Protein AF-A0A095TQ01-F1 (afdb_monomer_lite)

Foldseek 3Di:
DDDFPDWPDWDQKDFLDDDDDPAFDCVQWDKFKFKAKDFPPDDDDPCRVSRRLVRRLVRVVVVVAPFGMFGRKTWGWHWDFFQDPPVRGTGIIIMIMIIGITTDHD

pLDDT: mean 88.48, std 8.64, range [48.53, 97.62]

Structure (mmCIF, N/CA/C/O backbone):
data_AF-A0A095TQ01-F1
#
_entry.id   AF-A0A095TQ01-F1
#
loop_
_atom_site.group_PDB
_atom_site.id
_atom_site.type_symbol
_atom_site.label_atom_id
_atom_site.label_alt_id
_atom_site.label_comp_id
_atom_site.label_asym_id
_atom_site.label_entity_id
_atom_site.label_seq_id
_atom_site.pdbx_PDB_ins_code
_atom_site.Cartn_x
_atom_site.Cartn_y
_atom_site.Cartn_z
_atom_site.occupancy
_atom_site.B_iso_or_equiv
_atom_site.auth_seq_id
_atom_site.auth_comp_id
_atom_site.auth_asym_id
_atom_site.auth_atom_id
_atom_site.pdbx_PDB_model_num
ATOM 1 N N . MET A 1 1 ? 15.487 -10.361 -0.242 1.00 48.53 1 MET A N 1
ATOM 2 C CA . MET A 1 1 ? 14.814 -9.124 -0.697 1.00 48.53 1 MET A CA 1
ATOM 3 C C . MET A 1 1 ? 15.807 -8.350 -1.551 1.00 48.53 1 MET A C 1
ATOM 5 O O . MET A 1 1 ? 16.933 -8.192 -1.101 1.00 48.53 1 MET A O 1
ATOM 9 N N . GLN A 1 2 ? 15.448 -7.962 -2.780 1.00 56.81 2 GLN A N 1
ATOM 10 C CA . GLN A 1 2 ? 16.280 -7.046 -3.575 1.00 56.81 2 GLN A CA 1
ATOM 11 C C . GLN A 1 2 ? 16.234 -5.657 -2.930 1.00 56.81 2 GLN A C 1
ATOM 13 O O . GLN A 1 2 ? 15.166 -5.217 -2.504 1.00 56.81 2 GLN A O 1
ATOM 18 N N . SER A 1 3 ? 17.387 -4.999 -2.819 1.00 65.06 3 SER A N 1
ATOM 19 C CA . SER A 1 3 ? 17.463 -3.608 -2.369 1.00 65.06 3 SER A CA 1
ATOM 20 C C . SER A 1 3 ? 16.791 -2.702 -3.402 1.00 65.06 3 SER A C 1
ATOM 22 O O . SER A 1 3 ? 16.964 -2.944 -4.598 1.00 65.06 3 SER A O 1
ATOM 24 N N . PRO A 1 4 ? 16.026 -1.683 -2.977 1.00 73.31 4 PRO A N 1
ATOM 25 C CA . PRO A 1 4 ? 15.357 -0.806 -3.921 1.00 73.31 4 PRO A CA 1
ATOM 26 C C . PRO A 1 4 ? 16.368 0.035 -4.696 1.00 73.31 4 PRO A C 1
ATOM 28 O O . PRO A 1 4 ? 17.385 0.447 -4.140 1.00 73.31 4 PRO A O 1
ATOM 31 N N . GLU A 1 5 ? 16.069 0.315 -5.965 1.00 80.88 5 GLU A N 1
ATOM 32 C CA . GLU A 1 5 ? 16.869 1.255 -6.758 1.00 80.88 5 GLU A CA 1
ATOM 33 C C . GLU A 1 5 ? 16.712 2.674 -6.211 1.00 80.88 5 GLU A C 1
ATOM 35 O O . GLU A 1 5 ? 17.671 3.442 -6.163 1.00 80.88 5 GLU A O 1
ATOM 40 N N . TYR A 1 6 ? 15.49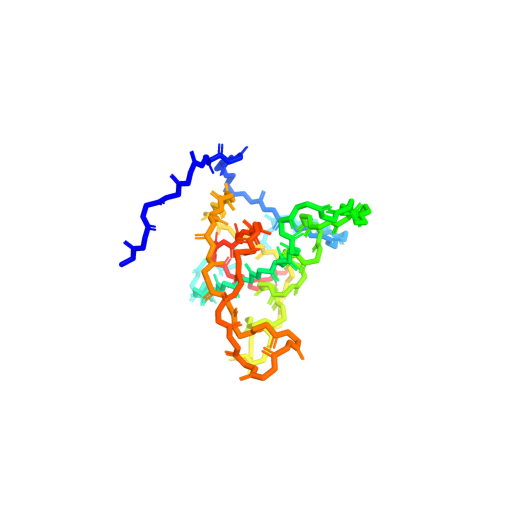5 3.018 -5.778 1.00 86.81 6 TYR A N 1
ATOM 41 C CA . TYR A 1 6 ? 15.183 4.324 -5.218 1.00 86.81 6 TYR A CA 1
ATOM 42 C C . TYR A 1 6 ? 14.036 4.231 -4.208 1.00 86.81 6 TYR A C 1
ATOM 44 O O . TYR A 1 6 ? 13.043 3.549 -4.461 1.00 86.81 6 TYR A O 1
ATOM 52 N N . ARG A 1 7 ? 14.131 4.943 -3.078 1.00 91.94 7 ARG A N 1
ATOM 53 C CA . ARG A 1 7 ? 12.994 5.122 -2.163 1.00 91.94 7 ARG A CA 1
ATOM 54 C C . ARG A 1 7 ? 12.250 6.394 -2.536 1.00 91.94 7 ARG A C 1
ATOM 56 O O . ARG A 1 7 ? 12.809 7.481 -2.441 1.00 91.94 7 ARG A O 1
ATOM 63 N N . LEU A 1 8 ? 10.988 6.250 -2.922 1.00 92.06 8 LEU A N 1
ATOM 64 C CA . LEU A 1 8 ? 10.123 7.377 -3.268 1.00 92.06 8 LEU A CA 1
ATOM 65 C C . LEU A 1 8 ? 9.603 8.089 -2.017 1.00 92.06 8 LEU A C 1
ATOM 67 O O . LEU A 1 8 ? 9.365 9.293 -2.048 1.00 92.06 8 LEU A O 1
ATOM 71 N N . GLY A 1 9 ? 9.460 7.366 -0.906 1.00 94.56 9 GLY A N 1
ATOM 72 C CA . GLY A 1 9 ? 9.137 7.979 0.372 1.00 94.56 9 GLY A CA 1
ATOM 73 C C . GLY A 1 9 ? 8.835 6.979 1.476 1.00 94.56 9 GLY A C 1
ATOM 74 O O . GLY A 1 9 ? 8.740 5.768 1.260 1.00 94.56 9 GLY A O 1
ATOM 75 N N . GLN A 1 10 ? 8.687 7.527 2.676 1.00 95.94 10 GLN A N 1
ATOM 76 C CA . GLN A 1 10 ? 8.217 6.820 3.854 1.00 95.94 10 GLN A CA 1
ATOM 77 C C . GLN A 1 10 ? 7.209 7.715 4.568 1.00 95.94 10 GLN A C 1
ATOM 79 O O . GLN A 1 10 ? 7.490 8.885 4.825 1.00 95.94 10 GLN A O 1
ATOM 84 N N . PHE A 1 11 ? 6.035 7.167 4.852 1.00 95.69 11 PHE A N 1
ATOM 85 C CA . PHE A 1 11 ? 4.885 7.917 5.331 1.00 95.69 11 PHE A CA 1
ATOM 86 C C . PHE A 1 11 ? 4.310 7.238 6.565 1.00 95.69 11 PHE A C 1
ATOM 88 O O . PHE A 1 11 ? 4.228 6.013 6.636 1.00 95.69 11 PHE A O 1
ATOM 95 N N . THR A 1 12 ? 3.869 8.040 7.530 1.00 93.69 12 THR A N 1
ATOM 96 C CA . THR A 1 12 ? 3.158 7.521 8.703 1.00 93.69 12 THR A CA 1
ATOM 97 C C . THR A 1 12 ? 1.841 6.875 8.297 1.00 93.69 12 THR A C 1
ATOM 99 O O . THR A 1 12 ? 1.504 5.816 8.812 1.00 93.69 12 THR A O 1
ATOM 102 N N . ALA A 1 13 ? 1.128 7.498 7.356 1.00 93.12 13 ALA A N 1
ATOM 103 C CA . ALA A 1 13 ? -0.142 7.022 6.842 1.00 93.12 13 ALA A CA 1
ATOM 104 C C . ALA A 1 13 ? -0.307 7.405 5.366 1.00 93.12 13 ALA A C 1
ATOM 106 O O . ALA A 1 13 ? 0.125 8.487 4.958 1.00 93.12 13 ALA A O 1
ATOM 107 N N . ALA A 1 14 ? -0.931 6.534 4.577 1.00 94.38 14 ALA A N 1
ATOM 108 C CA . ALA A 1 14 ? -1.312 6.814 3.198 1.00 94.38 14 ALA A CA 1
ATOM 109 C C . ALA A 1 14 ? -2.577 6.037 2.809 1.00 94.38 14 ALA A C 1
ATOM 111 O O . ALA A 1 14 ? -2.813 4.927 3.283 1.00 94.38 14 ALA A O 1
ATOM 112 N N . SER A 1 15 ? -3.379 6.621 1.925 1.00 92.06 15 SER A N 1
ATOM 113 C CA . SER A 1 15 ? -4.523 5.962 1.303 1.00 92.06 15 SER A CA 1
ATOM 114 C C . SER A 1 15 ? -4.736 6.531 -0.094 1.00 92.06 15 SER A C 1
ATOM 116 O O . SER A 1 15 ? -4.507 7.719 -0.331 1.00 92.06 15 SER A O 1
ATOM 118 N N . SER A 1 16 ? -5.174 5.682 -1.017 1.00 91.50 16 SER A N 1
ATOM 119 C CA . SER A 1 16 ? -5.684 6.080 -2.330 1.00 91.50 16 SER A CA 1
ATOM 120 C C . SER A 1 16 ? -7.185 6.404 -2.300 1.00 91.50 16 SER A C 1
ATOM 122 O O . SER A 1 16 ? -7.735 6.853 -3.307 1.00 91.50 16 SER A O 1
ATOM 124 N N . PHE A 1 17 ? -7.836 6.218 -1.147 1.00 88.25 17 PHE A N 1
ATOM 125 C CA . PHE A 1 17 ? -9.245 6.496 -0.898 1.00 88.25 17 PHE A CA 1
ATOM 126 C C . PHE A 1 17 ? -9.426 7.753 -0.041 1.00 88.25 17 PHE A C 1
ATOM 128 O O . PHE A 1 17 ? -8.505 8.261 0.601 1.00 88.25 17 PHE A O 1
ATOM 135 N N . ASN A 1 18 ? -10.652 8.277 -0.031 1.00 84.94 18 ASN A N 1
ATOM 136 C CA . ASN A 1 18 ? -11.000 9.401 0.826 1.00 84.94 18 ASN A CA 1
ATOM 137 C C . ASN A 1 18 ? -11.302 8.909 2.245 1.00 84.94 18 ASN A C 1
ATOM 139 O O . ASN A 1 18 ? -12.427 8.503 2.537 1.00 84.94 18 ASN A O 1
ATOM 143 N N . VAL A 1 19 ? -10.307 8.987 3.123 1.00 82.62 19 VAL A N 1
ATOM 144 C CA . VAL A 1 19 ? -10.449 8.610 4.531 1.00 82.62 19 VAL A CA 1
ATOM 145 C C . VAL A 1 19 ? -10.902 9.816 5.354 1.00 82.62 19 VAL A C 1
ATOM 147 O O . VAL A 1 19 ? -10.281 10.880 5.335 1.00 82.62 19 VAL A O 1
ATOM 150 N N . ARG A 1 20 ? -11.990 9.656 6.112 1.00 75.00 20 ARG A N 1
ATOM 151 C CA . ARG A 1 20 ? -12.482 10.658 7.070 1.00 75.00 20 ARG A CA 1
ATOM 152 C C . ARG A 1 20 ? -12.235 10.151 8.479 1.00 75.00 20 ARG A C 1
ATOM 154 O O . ARG A 1 20 ? -12.522 8.996 8.734 1.00 75.00 20 ARG A O 1
ATOM 161 N N . LYS A 1 21 ? -11.800 11.043 9.380 1.00 72.31 21 LYS A N 1
ATOM 162 C CA . LYS A 1 21 ? -11.459 10.729 10.780 1.00 72.31 21 LYS A CA 1
ATOM 163 C C . LYS A 1 21 ? -10.384 9.631 10.849 1.00 72.31 21 LYS A C 1
ATOM 165 O O . LYS A 1 21 ? -10.692 8.451 10.867 1.00 72.31 21 LYS A O 1
ATOM 170 N N . LEU A 1 22 ? -9.112 10.041 10.866 1.00 81.69 22 LEU A N 1
ATOM 171 C CA . LEU A 1 22 ? -7.940 9.154 10.970 1.00 81.69 22 LEU A CA 1
ATOM 172 C C . LEU A 1 22 ? -7.792 8.559 12.386 1.00 81.69 22 LEU A C 1
ATOM 174 O O . LEU A 1 22 ? -6.736 8.673 13.003 1.00 81.69 22 LEU A O 1
ATOM 178 N N . ASP A 1 23 ? -8.867 7.981 12.906 1.00 85.94 23 ASP A N 1
ATOM 179 C CA . ASP A 1 23 ? -8.887 7.192 14.129 1.00 85.94 23 ASP A CA 1
ATOM 180 C C . ASP A 1 23 ? -8.901 5.717 13.718 1.00 85.94 23 ASP A C 1
ATOM 182 O O . ASP A 1 23 ? -9.790 5.281 12.985 1.00 85.94 23 ASP A O 1
ATOM 186 N N . TYR A 1 24 ? -7.860 4.982 14.096 1.00 83.69 24 TYR A N 1
ATOM 187 C CA . TYR A 1 24 ? -7.639 3.612 13.651 1.00 83.69 24 TYR A CA 1
ATOM 188 C C . TYR A 1 24 ? -7.155 2.734 14.796 1.00 83.69 24 TYR A C 1
ATOM 190 O O . TYR A 1 24 ? -6.419 3.176 15.682 1.00 83.69 24 TYR A O 1
ATOM 198 N N . ASP A 1 25 ? -7.526 1.460 14.743 1.00 84.38 25 ASP A N 1
ATOM 199 C CA . ASP A 1 25 ? -7.073 0.463 15.703 1.00 84.38 25 ASP A CA 1
ATOM 200 C C . ASP A 1 25 ? -5.788 -0.209 15.203 1.00 84.38 25 ASP A C 1
ATOM 202 O O . ASP A 1 25 ? -5.806 -1.078 14.324 1.00 84.38 25 ASP A O 1
ATOM 206 N N . SER A 1 26 ? -4.650 0.172 15.786 1.00 84.06 26 SER A N 1
ATOM 207 C CA . SER A 1 26 ? -3.347 -0.413 15.453 1.00 84.06 26 SER A CA 1
ATOM 208 C C . SER A 1 26 ? -3.237 -1.902 15.802 1.00 84.06 26 SER A C 1
ATOM 210 O O . SER A 1 26 ? -2.378 -2.582 15.243 1.00 84.06 26 SER A O 1
ATOM 212 N N . SER A 1 27 ? -4.113 -2.446 16.655 1.00 87.06 27 SER A N 1
ATOM 213 C CA . SER A 1 27 ? -4.155 -3.886 16.944 1.00 87.06 27 SER A CA 1
ATOM 214 C C . SER A 1 27 ? -4.670 -4.716 15.762 1.00 87.06 27 SER A C 1
ATOM 216 O O . SER A 1 27 ? -4.398 -5.914 15.680 1.00 87.06 27 SER A O 1
ATOM 218 N N . THR A 1 28 ? -5.350 -4.075 14.805 1.00 85.94 28 THR A N 1
ATOM 219 C CA . THR A 1 28 ? -5.835 -4.705 13.564 1.00 85.94 28 THR A CA 1
ATOM 220 C C . THR A 1 28 ? -4.810 -4.689 12.428 1.00 85.94 28 THR A C 1
ATOM 222 O O . THR A 1 28 ? -5.095 -5.189 11.337 1.00 85.94 28 THR A O 1
ATOM 225 N N . ALA A 1 29 ? -3.620 -4.129 12.674 1.00 91.25 29 ALA A N 1
ATOM 226 C CA . ALA A 1 29 ? -2.577 -3.945 11.677 1.00 91.25 29 ALA A CA 1
ATOM 227 C C . ALA A 1 29 ? -2.188 -5.267 11.004 1.00 91.25 29 ALA A C 1
ATOM 229 O O . ALA A 1 29 ? -1.657 -6.186 11.630 1.00 91.25 29 ALA A O 1
ATOM 230 N N . THR A 1 30 ? -2.418 -5.337 9.696 1.00 93.75 30 THR A N 1
ATOM 231 C CA . THR A 1 30 ? -2.043 -6.482 8.865 1.00 93.75 30 THR A CA 1
ATOM 232 C C . THR A 1 30 ? -1.040 -6.042 7.819 1.00 93.75 30 THR A C 1
ATOM 234 O O . THR A 1 30 ? -1.312 -5.133 7.039 1.00 93.75 30 THR A O 1
ATOM 237 N N . ARG A 1 31 ? 0.122 -6.703 7.773 1.00 96.12 31 ARG A N 1
ATOM 238 C CA . ARG A 1 31 ? 1.161 -6.391 6.789 1.00 96.12 31 ARG A CA 1
ATOM 239 C C . ARG A 1 31 ? 0.657 -6.682 5.376 1.00 96.12 31 ARG A C 1
ATOM 241 O O . ARG A 1 31 ? 0.244 -7.810 5.072 1.00 96.12 31 ARG A O 1
ATOM 248 N N . VAL A 1 32 ? 0.753 -5.681 4.511 1.00 96.69 32 VAL A N 1
ATOM 249 C CA . VAL A 1 32 ? 0.325 -5.763 3.115 1.00 96.69 32 VAL A CA 1
ATOM 250 C C . VAL A 1 32 ? 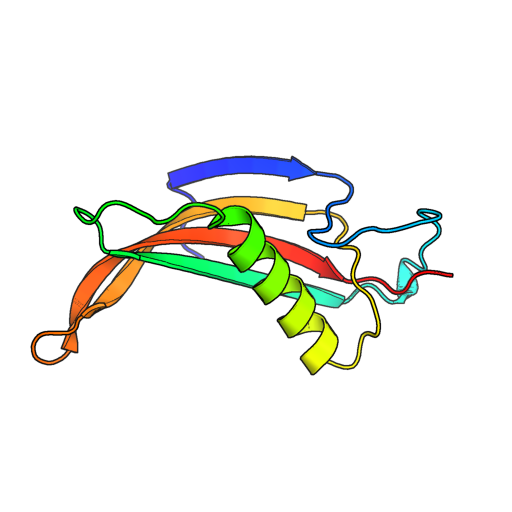1.395 -5.273 2.158 1.00 96.69 32 VAL A C 1
ATOM 252 O O . VAL A 1 32 ? 2.274 -4.478 2.511 1.00 96.69 32 VAL A O 1
ATOM 255 N N . ARG A 1 33 ? 1.303 -5.753 0.918 1.00 96.56 33 ARG A N 1
ATOM 256 C CA . ARG A 1 33 ? 2.160 -5.303 -0.176 1.00 96.56 33 ARG A CA 1
ATOM 257 C C . ARG A 1 33 ? 1.378 -5.234 -1.474 1.00 96.56 33 ARG A C 1
ATOM 259 O O . ARG A 1 33 ? 0.647 -6.156 -1.815 1.00 96.56 33 ARG A O 1
ATOM 266 N N . GLY A 1 34 ? 1.603 -4.166 -2.222 1.00 96.12 34 GLY A N 1
ATOM 267 C CA . GLY A 1 34 ? 1.067 -3.975 -3.560 1.00 96.12 34 GLY A CA 1
ATOM 268 C C . GLY A 1 34 ? 2.140 -3.480 -4.509 1.00 96.12 34 GLY A C 1
ATOM 269 O O . GLY A 1 34 ? 3.147 -2.901 -4.093 1.00 96.12 34 GLY A O 1
ATOM 270 N N . GLU A 1 35 ? 1.941 -3.728 -5.798 1.00 95.50 35 GLU A N 1
ATOM 271 C CA . GLU A 1 35 ? 2.868 -3.263 -6.819 1.00 95.50 35 GLU A CA 1
ATOM 272 C C . GLU A 1 35 ? 2.172 -2.912 -8.131 1.00 95.50 35 GLU A C 1
ATOM 274 O O . GLU A 1 35 ? 1.172 -3.513 -8.513 1.00 95.50 35 GLU A O 1
ATOM 279 N N . ASP A 1 36 ? 2.762 -1.967 -8.856 1.00 94.44 36 ASP A N 1
ATOM 280 C CA . ASP A 1 36 ? 2.443 -1.695 -10.255 1.00 94.44 36 ASP A CA 1
ATOM 281 C C . ASP A 1 36 ? 3.744 -1.699 -11.060 1.00 94.44 36 ASP A C 1
ATOM 283 O O . ASP A 1 36 ? 4.669 -0.927 -10.790 1.00 94.44 36 ASP A O 1
ATOM 287 N N . CYS A 1 37 ? 3.829 -2.577 -12.057 1.00 92.06 37 CYS A N 1
ATOM 288 C CA . CYS A 1 37 ? 5.031 -2.782 -12.857 1.00 92.06 37 CYS A CA 1
ATOM 289 C C . CYS A 1 37 ? 4.786 -2.425 -14.315 1.00 92.06 37 CYS A C 1
ATOM 291 O O . CYS A 1 37 ? 3.790 -2.836 -14.902 1.00 92.06 37 CYS A O 1
ATOM 293 N N . HIS A 1 38 ? 5.754 -1.746 -14.920 1.00 89.88 38 HIS A N 1
ATOM 294 C CA . HIS A 1 38 ? 5.763 -1.476 -16.352 1.00 89.88 38 HIS A CA 1
ATOM 295 C C . HIS A 1 38 ? 7.063 -1.973 -16.975 1.00 89.88 38 HIS A C 1
ATOM 297 O O . HIS A 1 38 ? 8.114 -1.968 -16.331 1.00 89.88 38 HIS A O 1
ATOM 303 N N . ARG A 1 39 ? 6.987 -2.403 -18.232 1.00 87.75 39 ARG A N 1
ATOM 304 C CA . ARG A 1 39 ? 8.147 -2.853 -18.999 1.00 87.75 39 ARG A CA 1
ATOM 305 C C . ARG A 1 39 ? 9.076 -1.671 -19.267 1.00 87.75 39 ARG A C 1
ATOM 307 O O . ARG A 1 39 ? 8.623 -0.617 -19.716 1.00 87.75 39 ARG A O 1
ATOM 314 N N . VAL A 1 40 ? 10.372 -1.846 -19.020 1.00 85.94 40 VAL A N 1
ATOM 315 C CA . VAL A 1 40 ? 11.371 -0.802 -19.292 1.00 85.94 40 VAL A CA 1
ATOM 316 C C . VAL A 1 40 ? 11.372 -0.462 -20.791 1.00 85.94 40 VAL A C 1
ATOM 318 O O . VAL A 1 40 ? 11.179 -1.329 -21.644 1.00 85.94 40 VAL A O 1
ATOM 321 N N . GLY A 1 41 ? 11.531 0.822 -21.119 1.00 81.25 41 GLY A N 1
ATOM 322 C CA . GLY A 1 41 ? 11.493 1.323 -22.499 1.00 81.25 41 GLY A CA 1
ATOM 323 C C . GLY A 1 41 ? 10.088 1.579 -23.057 1.00 81.25 41 GLY A C 1
ATOM 324 O O . GLY A 1 41 ? 9.970 2.070 -24.175 1.00 81.25 41 GLY A O 1
ATOM 325 N N . HIS A 1 42 ? 9.027 1.299 -22.291 1.00 79.81 42 HIS A N 1
ATOM 326 C CA . HIS A 1 42 ? 7.651 1.661 -22.641 1.00 79.81 42 HIS A CA 1
ATOM 327 C C . HIS A 1 42 ? 7.187 2.811 -21.748 1.00 79.81 42 HIS A C 1
ATOM 329 O O . HIS A 1 42 ? 7.454 2.810 -20.547 1.00 79.81 42 HIS A O 1
ATOM 335 N N . LYS A 1 43 ? 6.500 3.807 -22.322 1.00 78.94 43 LYS A N 1
ATOM 336 C CA . LYS A 1 43 ? 6.016 4.946 -21.536 1.00 78.94 43 LYS A CA 1
ATOM 337 C C . LYS A 1 43 ? 4.979 4.447 -20.517 1.00 78.94 43 LYS A C 1
ATOM 339 O O . LYS A 1 43 ? 4.010 3.807 -20.931 1.00 78.94 43 LYS A O 1
ATOM 344 N N . PRO A 1 44 ? 5.161 4.721 -19.214 1.00 77.38 44 PRO A N 1
ATOM 345 C CA . PRO A 1 44 ? 4.158 4.371 -18.223 1.00 77.38 44 PRO A CA 1
ATOM 346 C C . PRO A 1 44 ? 2.873 5.168 -18.464 1.00 77.38 44 PRO A C 1
ATOM 348 O O . PRO A 1 44 ? 2.907 6.296 -18.959 1.00 77.38 44 PRO A O 1
ATOM 351 N N . ASN A 1 45 ? 1.742 4.585 -18.087 1.00 75.38 45 ASN A N 1
ATOM 352 C CA . ASN A 1 45 ? 0.510 5.339 -17.892 1.00 75.38 45 ASN A CA 1
ATOM 353 C C . ASN A 1 45 ? 0.577 6.134 -16.576 1.00 75.38 45 ASN A C 1
ATOM 355 O O . ASN A 1 45 ? 1.379 5.837 -15.686 1.00 75.38 45 ASN A O 1
ATOM 359 N N . ASP A 1 46 ? -0.296 7.126 -16.445 1.00 76.12 46 ASP A N 1
ATOM 360 C CA . ASP A 1 46 ? -0.445 7.866 -15.195 1.00 76.12 46 ASP A CA 1
ATOM 361 C C . ASP A 1 46 ? -1.062 6.964 -14.097 1.00 76.12 46 ASP A C 1
ATOM 363 O O . ASP A 1 46 ? -1.577 5.868 -14.361 1.00 76.12 46 ASP A O 1
ATOM 367 N N . SER A 1 47 ? -0.957 7.392 -12.835 1.00 88.00 47 SER A N 1
ATOM 368 C CA . SER A 1 47 ? -1.531 6.716 -11.650 1.00 88.00 47 SER A CA 1
ATOM 369 C C . SER A 1 47 ? -0.891 5.386 -11.216 1.00 88.00 47 SER A C 1
ATOM 371 O O . SER A 1 47 ? -1.512 4.604 -10.498 1.00 88.00 47 SER A O 1
ATOM 373 N N . ARG A 1 48 ? 0.371 5.122 -11.579 1.00 92.06 48 ARG A N 1
ATOM 374 C CA . ARG A 1 48 ? 1.097 3.911 -11.133 1.00 92.06 48 ARG A CA 1
ATOM 375 C C . ARG A 1 48 ? 1.172 3.764 -9.616 1.00 92.06 48 ARG A C 1
ATOM 377 O O . ARG A 1 48 ? 0.924 2.688 -9.086 1.00 92.06 48 ARG A O 1
ATOM 384 N N . LEU A 1 49 ? 1.485 4.859 -8.922 1.00 93.12 49 LEU A N 1
ATOM 385 C CA . LEU A 1 49 ? 1.559 4.876 -7.463 1.00 93.12 49 LEU A CA 1
ATOM 386 C C . LEU A 1 49 ? 0.203 4.550 -6.826 1.00 93.12 49 LEU A C 1
ATOM 388 O O . LEU A 1 49 ? 0.141 3.764 -5.888 1.00 93.12 49 LEU A O 1
ATOM 392 N N . GLN A 1 50 ? -0.871 5.123 -7.374 1.00 93.81 50 GLN A N 1
ATOM 393 C CA . GLN A 1 50 ? -2.232 4.865 -6.917 1.00 93.81 50 GLN A CA 1
ATOM 394 C C . GLN A 1 50 ? -2.585 3.385 -7.072 1.00 93.81 50 GLN A C 1
ATOM 396 O O . GLN A 1 50 ? -2.999 2.772 -6.101 1.00 93.81 50 GLN A O 1
ATOM 401 N N . ARG A 1 51 ? -2.313 2.772 -8.233 1.00 95.00 51 ARG A N 1
ATOM 402 C CA . ARG A 1 51 ? -2.581 1.339 -8.443 1.00 95.00 51 ARG A CA 1
ATOM 403 C C . ARG A 1 51 ? -1.742 0.425 -7.554 1.00 95.00 51 ARG A C 1
ATOM 405 O O . ARG A 1 51 ? -2.252 -0.584 -7.080 1.00 95.00 51 ARG A O 1
ATOM 412 N N . 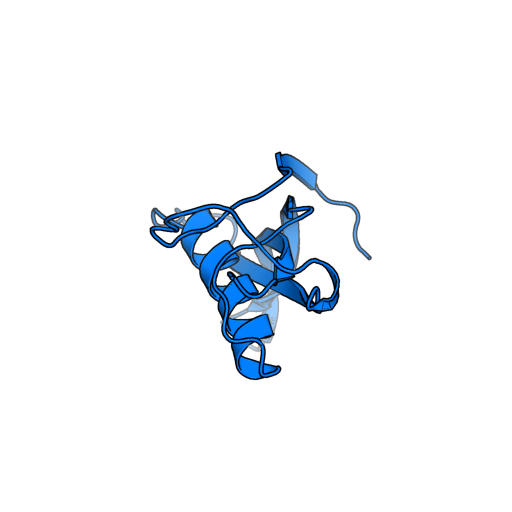ALA A 1 52 ? -0.477 0.770 -7.305 1.00 95.75 52 ALA A N 1
ATOM 413 C CA . ALA A 1 52 ? 0.352 0.028 -6.357 1.00 95.75 52 ALA A CA 1
ATOM 414 C C . ALA A 1 52 ? -0.228 0.100 -4.931 1.00 95.75 52 ALA A C 1
ATOM 416 O O . ALA A 1 52 ? -0.227 -0.899 -4.216 1.00 95.75 52 ALA A O 1
ATOM 417 N N . MET A 1 53 ? -0.773 1.256 -4.540 1.00 96.62 53 MET A N 1
ATOM 418 C CA . MET A 1 53 ? -1.443 1.447 -3.253 1.00 96.62 53 MET A CA 1
ATOM 419 C C . MET A 1 53 ? -2.790 0.712 -3.183 1.00 96.62 53 MET A C 1
ATOM 421 O O . MET A 1 53 ? -3.024 -0.010 -2.218 1.00 96.62 53 MET A O 1
ATOM 425 N N . ASP A 1 54 ? -3.620 0.800 -4.227 1.00 95.62 54 ASP A N 1
ATOM 426 C CA . ASP A 1 54 ? -4.877 0.050 -4.358 1.00 95.62 54 ASP A CA 1
ATOM 427 C C . ASP A 1 54 ? -4.624 -1.459 -4.266 1.00 95.62 54 ASP A C 1
ATOM 429 O O . ASP A 1 54 ? -5.348 -2.176 -3.582 1.00 95.62 54 ASP A O 1
ATOM 433 N N . SER A 1 55 ? -3.556 -1.944 -4.909 1.00 96.62 55 SER A N 1
ATOM 434 C CA . SER A 1 55 ? -3.132 -3.342 -4.822 1.00 96.62 55 SER A CA 1
ATOM 435 C C . SER A 1 55 ? -2.731 -3.741 -3.401 1.00 96.62 55 SER A C 1
ATOM 437 O O . SER A 1 55 ? -3.006 -4.872 -3.013 1.00 96.62 55 SER A O 1
ATOM 439 N N . ALA A 1 56 ? -2.086 -2.856 -2.634 1.00 96.88 56 ALA A N 1
ATOM 440 C CA . ALA A 1 56 ? -1.699 -3.133 -1.250 1.00 96.88 56 ALA A CA 1
ATOM 441 C C . ALA A 1 56 ? -2.926 -3.170 -0.327 1.00 96.88 56 ALA A C 1
ATOM 443 O O . ALA A 1 56 ? -3.050 -4.055 0.513 1.00 96.88 56 ALA A O 1
ATOM 444 N N . ILE A 1 57 ? -3.865 -2.242 -0.514 1.00 95.00 57 ILE A N 1
ATOM 445 C CA . ILE A 1 57 ? -5.130 -2.219 0.229 1.00 95.00 57 ILE A CA 1
ATOM 446 C C . ILE A 1 57 ? -5.950 -3.474 -0.093 1.00 95.00 57 ILE A C 1
ATOM 448 O O . ILE A 1 57 ? -6.399 -4.165 0.819 1.00 95.00 57 ILE A O 1
ATOM 452 N N . LYS A 1 58 ? -6.064 -3.832 -1.377 1.00 94.75 58 LYS A N 1
ATOM 453 C CA . LYS A 1 58 ? -6.759 -5.045 -1.818 1.00 94.75 58 LYS A CA 1
ATOM 454 C C . LYS A 1 58 ? -6.150 -6.317 -1.220 1.00 94.75 58 LYS A C 1
ATOM 456 O O . LYS A 1 58 ? -6.899 -7.173 -0.771 1.00 94.75 58 LYS A O 1
ATOM 461 N N . ASP A 1 59 ? -4.821 -6.423 -1.152 1.00 95.12 59 ASP A N 1
ATOM 462 C CA . ASP A 1 59 ? -4.135 -7.549 -0.496 1.00 95.12 59 ASP A CA 1
ATOM 463 C C . ASP A 1 59 ? -4.545 -7.702 0.981 1.00 95.12 59 ASP A C 1
ATOM 465 O O . ASP A 1 59 ? -4.710 -8.819 1.467 1.00 95.12 59 ASP A O 1
ATOM 469 N N . GLY A 1 60 ? -4.763 -6.600 1.703 1.00 91.75 60 GLY A N 1
ATOM 470 C CA . GLY A 1 60 ? -5.270 -6.653 3.078 1.00 91.75 60 GLY A CA 1
ATOM 471 C C . GLY A 1 60 ? -6.763 -6.965 3.179 1.00 91.75 60 GLY A C 1
ATOM 472 O O . GLY A 1 60 ? -7.173 -7.724 4.059 1.00 91.75 60 GLY A O 1
ATOM 473 N N . GLN A 1 61 ? -7.570 -6.452 2.251 1.00 91.12 61 GLN A N 1
ATOM 474 C CA . GLN A 1 61 ? -9.000 -6.765 2.164 1.00 91.12 61 GLN A CA 1
ATOM 475 C C . GLN A 1 61 ? -9.238 -8.244 1.843 1.00 91.12 61 GLN A C 1
ATOM 477 O O . GLN A 1 61 ? -10.064 -8.890 2.488 1.00 91.12 61 GLN A O 1
ATOM 482 N N . ASP A 1 62 ? -8.445 -8.820 0.936 1.00 92.12 62 ASP A N 1
ATOM 483 C CA . ASP A 1 62 ? -8.475 -10.249 0.604 1.00 92.12 62 ASP A CA 1
ATOM 484 C C . ASP A 1 62 ? -8.058 -11.128 1.812 1.00 92.12 62 ASP A C 1
ATOM 486 O O . ASP A 1 62 ? -8.417 -12.304 1.884 1.00 92.12 62 ASP A O 1
ATOM 490 N N . LYS A 1 63 ? -7.361 -10.552 2.808 1.00 89.44 63 LYS A N 1
ATOM 491 C CA . LYS A 1 63 ? -7.031 -11.176 4.108 1.00 89.44 63 LYS A CA 1
ATOM 492 C C . LYS A 1 63 ? -8.088 -10.935 5.201 1.00 89.44 63 LYS A C 1
ATOM 494 O O . LYS A 1 63 ? -7.903 -11.394 6.328 1.00 89.44 63 LYS A O 1
ATOM 499 N N . GLY A 1 64 ? -9.193 -10.250 4.897 1.00 87.19 64 GLY A N 1
ATOM 500 C CA . GLY A 1 64 ? -10.314 -10.018 5.821 1.00 87.19 64 GLY A CA 1
ATOM 501 C C . GLY A 1 64 ? -10.221 -8.740 6.668 1.00 87.19 64 GLY A C 1
ATOM 502 O O . GLY A 1 64 ? -10.956 -8.588 7.655 1.00 87.19 64 GLY A O 1
ATOM 503 N N . VAL A 1 65 ? -9.327 -7.813 6.317 1.00 85.94 65 VAL A N 1
ATOM 504 C CA . VAL A 1 65 ? -9.269 -6.487 6.944 1.00 85.94 65 VAL A CA 1
ATOM 505 C C . VAL A 1 65 ? -10.163 -5.526 6.170 1.00 85.94 65 VAL A C 1
ATOM 507 O O . VAL A 1 65 ? -9.839 -5.121 5.060 1.00 85.94 65 VAL A O 1
ATOM 510 N N . ASP A 1 66 ? -11.291 -5.160 6.770 1.00 83.38 66 ASP A N 1
ATOM 511 C CA . ASP A 1 66 ? -12.186 -4.122 6.255 1.00 83.38 66 ASP A CA 1
ATOM 512 C C . ASP A 1 66 ? -11.623 -2.731 6.583 1.00 83.38 66 ASP A C 1
ATOM 514 O O . ASP A 1 66 ? -11.921 -2.142 7.624 1.00 83.38 66 ASP A O 1
ATOM 518 N N . GLY A 1 67 ? -10.689 -2.274 5.753 1.00 84.75 67 GLY A N 1
ATOM 519 C CA . GLY A 1 67 ? -10.047 -0.975 5.887 1.00 84.75 67 GLY A CA 1
ATOM 520 C C . GLY A 1 67 ? -9.363 -0.530 4.600 1.00 84.75 67 GLY A C 1
ATOM 521 O O . GLY A 1 67 ? -9.162 -1.305 3.659 1.00 84.75 67 GLY A O 1
ATOM 522 N N . ASP A 1 68 ? -8.998 0.747 4.581 1.00 90.94 68 ASP A N 1
ATOM 523 C CA . ASP A 1 68 ? -8.477 1.442 3.402 1.00 90.94 68 ASP A CA 1
ATOM 524 C C . ASP A 1 68 ? -7.377 2.453 3.772 1.00 90.94 68 ASP A C 1
ATOM 526 O O . ASP A 1 68 ? -6.908 3.221 2.929 1.00 90.94 68 ASP A O 1
ATOM 530 N N . LEU A 1 69 ? -6.902 2.420 5.023 1.00 94.12 69 LEU A N 1
ATOM 531 C CA . LEU A 1 69 ? -5.770 3.208 5.506 1.00 94.12 69 LEU A CA 1
ATOM 532 C C . LEU A 1 69 ? -4.544 2.317 5.714 1.00 94.12 69 LEU A C 1
ATOM 534 O O . LEU A 1 69 ? -4.566 1.396 6.529 1.00 94.12 69 LEU A O 1
ATOM 538 N N . LEU A 1 70 ? -3.453 2.631 5.018 1.00 95.88 70 LEU A N 1
ATOM 539 C CA . LEU A 1 70 ? -2.150 2.035 5.279 1.00 95.88 70 LEU A CA 1
ATOM 540 C C . LEU A 1 70 ? -1.384 2.905 6.274 1.00 95.88 70 LEU A C 1
ATOM 542 O O . LEU A 1 70 ? -1.306 4.122 6.093 1.00 95.88 70 LEU A O 1
ATOM 546 N N . ILE A 1 71 ? -0.761 2.285 7.271 1.00 95.12 71 ILE A N 1
ATOM 547 C CA . ILE A 1 71 ? 0.200 2.924 8.176 1.00 95.12 71 ILE A CA 1
ATOM 548 C C . ILE A 1 71 ? 1.607 2.362 7.959 1.00 95.12 71 ILE A C 1
ATOM 550 O O . ILE A 1 71 ? 1.776 1.312 7.337 1.00 95.12 71 ILE A O 1
ATOM 554 N N . ASN A 1 72 ? 2.630 3.070 8.449 1.00 95.88 72 ASN A N 1
ATOM 555 C CA . ASN A 1 72 ? 4.042 2.679 8.303 1.00 95.88 72 ASN A CA 1
ATOM 556 C C . ASN A 1 72 ? 4.418 2.382 6.842 1.00 95.88 72 ASN A C 1
ATOM 558 O O . ASN A 1 72 ? 5.062 1.376 6.523 1.00 95.88 72 ASN A O 1
ATOM 562 N N . VAL A 1 73 ? 3.967 3.259 5.947 1.00 97.06 73 VAL A N 1
ATOM 563 C CA . VAL A 1 73 ? 3.999 3.034 4.508 1.00 97.06 73 VAL A CA 1
ATOM 564 C C . VAL A 1 73 ? 5.381 3.338 3.966 1.00 97.06 73 VAL A C 1
ATOM 566 O O . VAL A 1 73 ? 5.946 4.411 4.187 1.00 97.06 73 VAL A O 1
ATOM 569 N N . ARG A 1 74 ? 5.911 2.401 3.197 1.00 97.00 74 ARG A N 1
ATOM 570 C CA . ARG A 1 74 ? 7.150 2.527 2.450 1.00 97.00 74 ARG A CA 1
ATOM 571 C C . ARG A 1 74 ? 6.848 2.369 0.973 1.00 97.00 74 ARG A C 1
ATOM 573 O O . ARG A 1 74 ? 6.175 1.424 0.569 1.00 97.00 74 ARG A O 1
ATOM 580 N N . ILE A 1 75 ? 7.365 3.305 0.188 1.00 96.88 75 ILE A N 1
ATOM 581 C CA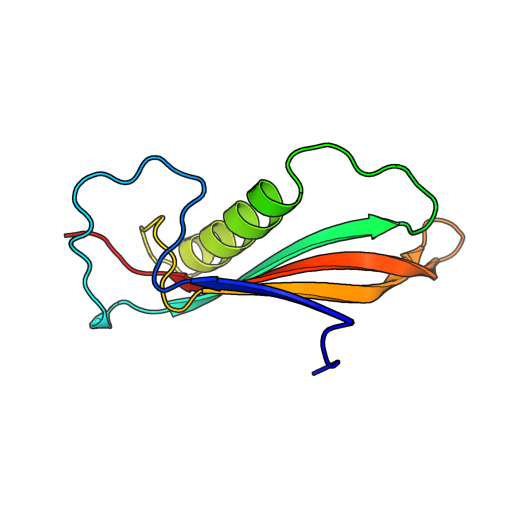 . ILE A 1 75 ? 7.160 3.341 -1.253 1.00 96.88 75 ILE A CA 1
ATOM 582 C C . ILE A 1 75 ? 8.525 3.309 -1.917 1.00 96.88 75 ILE A C 1
ATOM 584 O O . ILE A 1 75 ? 9.314 4.250 -1.790 1.00 96.88 75 ILE A O 1
ATOM 588 N N . ASP A 1 76 ? 8.790 2.225 -2.628 1.00 96.06 76 ASP A N 1
ATOM 589 C CA . ASP A 1 76 ? 10.060 1.986 -3.291 1.00 96.06 76 ASP A CA 1
ATOM 590 C C . ASP A 1 76 ? 9.849 1.797 -4.794 1.00 96.06 76 ASP A C 1
ATOM 592 O O . ASP A 1 76 ? 8.839 1.262 -5.250 1.00 96.06 76 ASP A O 1
ATOM 596 N N . GLN A 1 77 ? 10.840 2.215 -5.570 1.00 92.81 77 GLN A N 1
ATOM 597 C CA . GLN A 1 77 ? 10.979 1.848 -6.965 1.00 92.81 77 GLN A CA 1
ATOM 598 C C . GLN A 1 77 ? 12.052 0.767 -7.084 1.00 92.81 77 GLN A C 1
ATOM 600 O O . GLN A 1 77 ? 13.182 0.937 -6.613 1.00 92.81 77 GLN A O 1
ATOM 605 N N . VAL A 1 78 ? 11.701 -0.345 -7.723 1.00 93.81 78 VAL A N 1
ATOM 606 C CA . VAL A 1 78 ? 12.594 -1.492 -7.908 1.00 93.81 78 VAL A CA 1
ATOM 607 C C . VAL A 1 78 ? 12.538 -1.982 -9.350 1.00 93.81 78 VAL A C 1
ATOM 609 O O . VAL A 1 78 ? 11.479 -1.958 -9.981 1.00 93.81 78 VAL A O 1
ATOM 612 N N . GLN A 1 79 ? 13.656 -2.473 -9.874 1.00 91.44 79 GLN A N 1
ATOM 613 C CA . GLN A 1 79 ? 13.676 -3.178 -11.150 1.00 91.44 79 GLN A CA 1
ATOM 614 C C . GLN A 1 79 ? 13.585 -4.688 -10.910 1.00 91.44 79 GLN A C 1
ATOM 616 O O . GLN A 1 79 ? 14.322 -5.247 -10.104 1.00 91.44 79 GLN A O 1
ATOM 621 N N . LYS A 1 80 ? 12.666 -5.358 -11.608 1.00 90.94 80 LYS A N 1
ATOM 622 C CA . LYS A 1 80 ? 12.454 -6.808 -11.538 1.00 90.94 80 LYS A CA 1
ATOM 623 C C . LYS A 1 80 ? 12.513 -7.424 -12.918 1.00 90.94 80 LYS A C 1
ATOM 625 O O . LYS A 1 80 ? 11.975 -6.865 -13.865 1.00 90.94 80 LYS A O 1
ATOM 630 N N . ASN A 1 81 ? 13.048 -8.635 -13.004 1.00 89.44 81 ASN A N 1
ATOM 631 C CA . ASN A 1 81 ? 12.870 -9.468 -14.187 1.00 89.44 81 ASN A CA 1
ATOM 632 C C . ASN A 1 81 ? 11.552 -10.237 -14.050 1.00 89.44 81 ASN A C 1
ATOM 634 O O . ASN A 1 81 ? 11.401 -11.035 -13.122 1.00 89.44 81 ASN A O 1
ATOM 638 N N . LYS A 1 82 ? 10.596 -9.983 -14.947 1.00 85.75 82 LYS A N 1
ATOM 639 C CA . LYS A 1 82 ? 9.315 -10.705 -15.010 1.00 85.75 82 LYS A CA 1
ATOM 640 C C . LYS A 1 82 ? 9.209 -11.483 -16.326 1.00 85.75 82 LYS A C 1
ATOM 642 O O . LYS A 1 82 ? 9.862 -11.088 -17.292 1.00 85.75 82 LYS A O 1
ATOM 647 N N . PRO A 1 83 ? 8.411 -12.567 -16.389 1.00 83.12 83 PRO A N 1
ATOM 648 C CA . PRO A 1 83 ? 8.181 -13.290 -17.638 1.00 83.12 83 PRO A CA 1
ATOM 649 C C . PRO A 1 83 ? 7.674 -12.341 -18.732 1.00 83.12 83 PRO A C 1
ATOM 651 O O . PRO A 1 83 ? 6.667 -11.656 -18.546 1.00 83.12 83 PRO A O 1
ATOM 654 N N . GLY A 1 84 ? 8.407 -12.263 -19.840 1.00 77.69 84 GLY A N 1
ATOM 655 C CA . GLY A 1 84 ? 8.095 -11.412 -20.982 1.00 77.69 84 GLY A CA 1
ATOM 656 C C . GLY A 1 84 ? 7.082 -12.034 -21.939 1.00 77.69 84 GLY A C 1
ATOM 657 O O . GLY A 1 84 ? 6.780 -13.227 -21.885 1.00 77.69 84 GLY A O 1
ATOM 658 N N . SER A 1 85 ? 6.573 -11.214 -22.861 1.00 76.38 85 SER A N 1
ATOM 659 C CA . SER A 1 85 ? 5.552 -11.634 -23.833 1.00 76.38 85 SER A CA 1
ATOM 660 C C . SER A 1 85 ? 6.098 -12.550 -24.938 1.00 76.38 85 SER A C 1
ATOM 662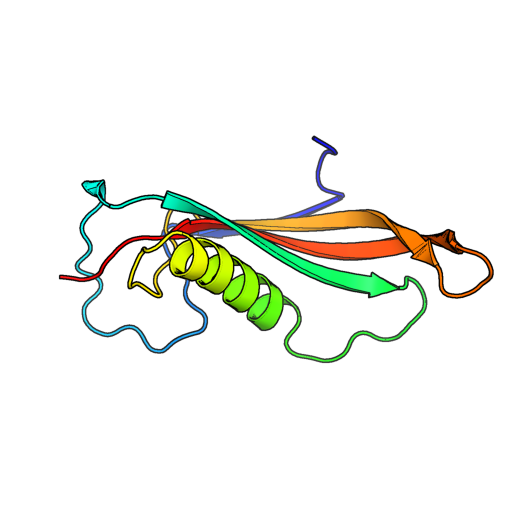 O O . SER A 1 85 ? 5.326 -13.262 -25.575 1.00 76.38 85 SER A O 1
ATOM 664 N N . PHE A 1 86 ? 7.415 -12.557 -25.173 1.00 75.12 86 PHE A N 1
ATOM 665 C CA . PHE A 1 86 ? 8.061 -13.404 -26.178 1.00 75.12 86 PHE A CA 1
ATOM 666 C C . PHE A 1 86 ? 8.638 -14.670 -25.533 1.00 75.12 86 PHE A C 1
ATOM 668 O O . PHE A 1 86 ? 9.667 -14.621 -24.859 1.00 75.12 86 PHE A O 1
ATOM 675 N N . PHE A 1 87 ? 7.961 -15.807 -25.729 1.00 76.81 87 PHE A N 1
ATOM 676 C CA . PHE A 1 87 ? 8.393 -17.135 -25.258 1.00 76.81 87 PHE A CA 1
ATOM 677 C C . PHE A 1 87 ? 8.718 -17.233 -23.752 1.00 76.81 87 PHE A C 1
ATOM 679 O O . PHE A 1 87 ? 9.446 -18.127 -23.328 1.00 76.81 87 PHE A O 1
ATOM 686 N N . GLY A 1 88 ? 8.181 -16.328 -22.926 1.00 76.62 88 GLY A N 1
ATOM 687 C CA . GLY A 1 88 ? 8.445 -16.304 -21.486 1.00 76.62 88 GLY A CA 1
ATOM 688 C C . GLY A 1 88 ? 9.874 -15.897 -21.113 1.00 76.62 88 GLY A C 1
ATOM 689 O O . GLY A 1 88 ? 10.254 -16.055 -19.952 1.00 76.62 88 GLY A O 1
ATOM 690 N N . LEU A 1 89 ? 10.665 -15.367 -22.057 1.00 84.19 89 LEU A N 1
ATOM 691 C CA . LEU A 1 89 ? 11.992 -14.834 -21.752 1.00 84.19 89 LEU A CA 1
ATOM 692 C C . LEU A 1 89 ? 11.870 -13.712 -20.707 1.00 84.19 89 LEU A C 1
ATOM 694 O O . LEU A 1 89 ? 10.981 -12.869 -20.839 1.00 84.19 89 LEU A O 1
ATOM 698 N N . PRO A 1 90 ? 12.722 -13.681 -19.664 1.00 87.12 90 PRO A N 1
ATOM 699 C CA . PRO A 1 90 ? 12.659 -12.636 -18.652 1.00 87.12 90 PRO A CA 1
ATOM 700 C C . PRO A 1 90 ? 12.923 -11.261 -19.264 1.00 87.12 90 PRO A C 1
ATOM 702 O O . PRO A 1 90 ? 13.909 -11.063 -19.972 1.00 87.12 90 PRO A O 1
ATOM 705 N N . GLU A 1 91 ? 12.066 -10.299 -18.947 1.00 89.50 91 GLU A N 1
ATOM 706 C CA . GLU A 1 91 ? 12.204 -8.910 -19.372 1.00 89.50 91 GLU A CA 1
ATOM 707 C C . GLU A 1 91 ? 12.292 -7.989 -18.153 1.00 89.50 91 GLU A C 1
ATOM 709 O O . GLU A 1 91 ? 11.685 -8.287 -17.118 1.00 89.50 91 GLU A O 1
ATOM 714 N N . PRO A 1 92 ? 13.024 -6.866 -18.251 1.00 90.62 92 PRO A N 1
ATOM 715 C CA . PRO A 1 92 ? 13.130 -5.916 -17.159 1.00 90.62 92 PRO A CA 1
ATOM 716 C C . PRO A 1 92 ? 11.849 -5.082 -17.037 1.00 90.62 92 PRO A C 1
ATOM 718 O O . PRO A 1 92 ? 11.381 -4.449 -17.989 1.00 90.62 92 PRO A O 1
ATOM 721 N N . TYR A 1 93 ? 11.308 -5.040 -15.825 1.00 91.62 93 TYR A N 1
ATOM 722 C CA . TYR A 1 93 ? 10.184 -4.208 -15.422 1.00 91.62 93 TYR A CA 1
ATOM 723 C C . TYR A 1 93 ? 10.637 -3.260 -14.330 1.00 91.62 93 TYR A C 1
ATOM 725 O O . TYR A 1 93 ? 11.305 -3.660 -13.383 1.00 91.62 93 TYR A O 1
ATOM 733 N N . ASN A 1 94 ? 10.223 -2.009 -14.431 1.00 91.44 94 ASN A N 1
ATOM 734 C CA . ASN A 1 94 ? 10.335 -1.063 -13.341 1.00 91.44 94 ASN A CA 1
ATOM 735 C C . ASN A 1 94 ? 9.011 -1.067 -12.576 1.00 91.44 94 ASN A C 1
ATOM 737 O O . ASN A 1 94 ? 7.943 -0.856 -13.156 1.00 91.44 94 ASN A O 1
ATOM 741 N N . CYS A 1 95 ? 9.083 -1.333 -11.280 1.00 93.38 95 CYS A N 1
ATOM 742 C CA . CYS A 1 95 ? 7.953 -1.531 -10.390 1.00 93.38 95 CYS A CA 1
ATOM 743 C C . CYS A 1 95 ? 7.942 -0.454 -9.312 1.00 93.38 95 CYS A C 1
ATOM 745 O O . CYS A 1 95 ? 8.982 -0.154 -8.730 1.00 93.38 95 CYS A O 1
ATOM 747 N N . ILE A 1 96 ? 6.762 0.097 -9.042 1.00 94.62 96 ILE A N 1
ATOM 748 C CA . ILE A 1 96 ? 6.501 0.819 -7.800 1.00 94.62 96 ILE A CA 1
ATOM 749 C C . ILE A 1 96 ? 5.932 -0.204 -6.832 1.00 94.62 96 ILE A C 1
ATOM 751 O O . ILE A 1 96 ? 4.957 -0.876 -7.163 1.00 94.62 96 ILE A O 1
ATOM 755 N N . GLU A 1 97 ? 6.544 -0.319 -5.666 1.00 96.69 97 GLU A N 1
ATOM 756 C CA . GLU A 1 97 ? 6.088 -1.172 -4.581 1.00 96.69 97 GLU A CA 1
ATOM 757 C C . GLU A 1 97 ? 5.630 -0.319 -3.413 1.00 96.69 97 GLU A C 1
ATOM 759 O O . GLU A 1 97 ? 6.332 0.603 -2.993 1.00 96.69 97 GLU A O 1
ATOM 764 N N . VAL A 1 98 ? 4.465 -0.660 -2.878 1.00 97.50 98 VAL A N 1
ATOM 765 C CA . VAL A 1 98 ? 3.921 -0.085 -1.655 1.00 97.50 98 VAL A CA 1
ATOM 766 C C . VAL A 1 98 ? 3.861 -1.196 -0.622 1.00 97.50 98 VAL A C 1
ATOM 768 O O . VAL A 1 98 ? 3.247 -2.237 -0.852 1.00 97.50 98 VAL A O 1
ATOM 771 N N . GLU A 1 99 ? 4.509 -0.977 0.512 1.00 97.62 99 GLU A N 1
ATOM 772 C CA . GLU A 1 99 ? 4.472 -1.869 1.666 1.00 97.62 99 GLU A CA 1
ATOM 773 C C . GLU A 1 99 ? 4.011 -1.072 2.885 1.00 97.62 99 GLU A C 1
ATOM 775 O O . GLU A 1 99 ? 4.427 0.069 3.071 1.00 97.62 99 GLU A O 1
ATOM 780 N N . GLY A 1 100 ? 3.165 -1.652 3.722 1.00 96.81 100 GLY A N 1
ATOM 781 C CA . GLY A 1 100 ? 2.624 -0.982 4.901 1.00 96.81 100 GLY A CA 1
ATOM 782 C C . GLY A 1 100 ? 1.760 -1.932 5.709 1.00 96.81 100 GLY A C 1
ATOM 783 O O . GLY A 1 100 ? 1.698 -3.125 5.407 1.00 96.81 100 GLY A O 1
ATOM 784 N N . ASP A 1 101 ? 1.083 -1.399 6.715 1.00 96.38 101 ASP A N 1
ATOM 785 C CA . ASP A 1 101 ? 0.135 -2.160 7.519 1.00 96.38 101 ASP A CA 1
ATOM 786 C C . ASP A 1 101 ? -1.272 -1.612 7.273 1.00 96.38 101 ASP A C 1
ATOM 788 O O . ASP A 1 101 ? -1.519 -0.426 7.486 1.00 96.38 101 ASP A O 1
ATOM 792 N N . LEU A 1 102 ? -2.186 -2.452 6.789 1.00 95.00 102 LEU A N 1
ATOM 793 C CA . LEU A 1 102 ? -3.590 -2.084 6.633 1.00 95.00 102 LEU A CA 1
ATOM 794 C C . LEU A 1 102 ? -4.281 -2.180 7.994 1.00 95.00 102 LEU A C 1
ATOM 796 O O . LEU A 1 102 ? -4.149 -3.196 8.681 1.00 95.00 102 LEU A O 1
ATOM 800 N N . VAL A 1 103 ? -5.010 -1.132 8.366 1.00 93.31 103 VAL A N 1
ATOM 801 C CA . VAL A 1 103 ? -5.732 -1.032 9.641 1.00 93.31 103 VAL A CA 1
ATOM 802 C C . VAL A 1 103 ? -7.214 -0.764 9.412 1.00 93.31 103 VAL A C 1
ATOM 804 O O . VAL A 1 103 ? -7.599 -0.158 8.408 1.00 93.31 103 VAL A O 1
ATOM 807 N N . ARG A 1 104 ? -8.044 -1.187 10.368 1.00 88.88 104 ARG A N 1
ATOM 808 C CA . ARG A 1 104 ? -9.451 -0.781 10.442 1.00 88.88 104 ARG A CA 1
ATOM 809 C C . ARG A 1 104 ? -9.568 0.614 11.047 1.00 88.88 104 ARG A C 1
ATOM 811 O O . ARG A 1 104 ? -8.814 0.974 11.953 1.00 88.88 104 ARG A O 1
ATOM 818 N N . LEU A 1 105 ? -10.532 1.374 10.543 1.00 84.25 105 LEU A N 1
ATOM 819 C CA . LEU A 1 105 ? -10.930 2.661 11.108 1.00 84.25 105 LEU A CA 1
ATOM 820 C C . LEU A 1 105 ? -11.996 2.447 12.193 1.00 84.25 105 LEU A C 1
ATOM 822 O O . LEU A 1 105 ? -12.763 1.485 12.112 1.00 84.25 105 LEU A O 1
ATOM 826 N N . ASN A 1 106 ? -12.022 3.340 13.183 1.00 79.44 106 ASN A N 1
ATOM 827 C CA . ASN A 1 106 ? -12.982 3.331 14.296 1.00 79.44 106 ASN A CA 1
ATOM 828 C C . ASN A 1 106 ? -14.292 4.067 13.968 1.00 79.44 106 ASN A C 1
ATOM 830 O O . ASN A 1 106 ? -14.253 5.109 13.269 1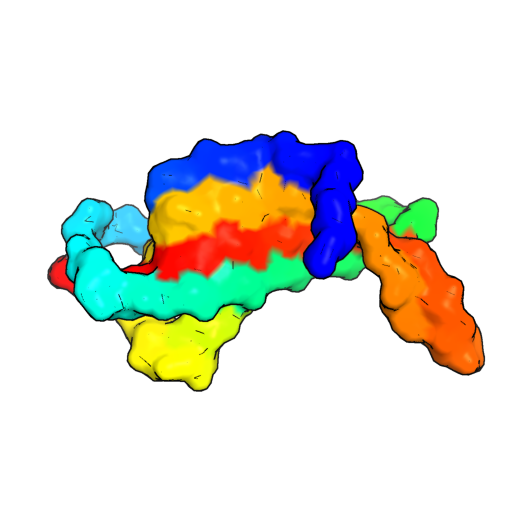.00 79.44 106 ASN A O 1
#

Secondary structure (DSSP, 8-state):
-PPPSEEEEEEEEE-SS---S--EEEEEEEEEEEEEEEETTSPPPTTHHHHHHHHHHHHHHTTT----EEEEEEEEEEEEEEE-TTTT-EEEEEEEEEEEEEEEE-

Radius of gyration: 15.0 Å; chains: 1; bounding box: 30×28×43 Å

Sequence (106 aa):
MQSPEYRLGQFTAASSFNVRKLDYDSSTATRVRGEDCHRVGHKPNDSRLQRAMDSAIKDGQDKGVDGDLLINVRIDQVQKNKPGSFFGLPEPYNCIEVEGDLVRLN

Organism: NCBI:txid1177154